Protein AF-A0A6B3I6H7-F1 (afdb_monomer)

Mean predicted aligned error: 5.78 Å

Secondary structure (DSSP, 8-state):
--TT---------S--SS----B--HHHHHHHHTTSPSS--EEEEETTEEEEEETTEEEEEEPBPGGGSPPPPPPPPP-----HHHHHHHHHHH-

Structure (mmCIF, N/CA/C/O backbone):
data_AF-A0A6B3I6H7-F1
#
_entry.id   AF-A0A6B3I6H7-F1
#
loop_
_atom_site.group_PDB
_atom_site.id
_atom_site.type_symbol
_atom_site.label_atom_id
_atom_site.label_alt_id
_atom_site.label_comp_id
_atom_site.label_asym_id
_atom_site.label_entity_id
_atom_site.label_seq_id
_atom_site.pdbx_PDB_ins_code
_atom_site.Cartn_x
_atom_site.Cartn_y
_atom_site.Cartn_z
_atom_site.occupancy
_atom_site.B_iso_or_equiv
_atom_site.auth_seq_id
_atom_site.auth_comp_id
_atom_site.auth_asym_id
_atom_site.auth_atom_id
_atom_site.pdbx_PDB_model_num
ATOM 1 N N . LEU A 1 1 ? -2.892 11.506 -11.313 1.00 50.31 1 LEU A N 1
ATOM 2 C CA . LEU A 1 1 ? -2.683 10.093 -11.680 1.00 50.31 1 LEU A CA 1
ATOM 3 C C . LEU A 1 1 ? -3.063 10.024 -13.132 1.00 50.31 1 LEU A C 1
ATOM 5 O O . LEU A 1 1 ? -4.246 9.999 -13.446 1.00 50.31 1 LEU A O 1
ATOM 9 N N . ASP A 1 2 ? -2.057 10.167 -13.979 1.00 52.28 2 ASP A N 1
ATOM 10 C CA . ASP A 1 2 ? -2.210 10.013 -15.414 1.00 52.28 2 ASP A CA 1
ATOM 11 C C . ASP A 1 2 ? -2.627 8.560 -15.659 1.00 52.28 2 ASP A C 1
ATOM 13 O O . ASP A 1 2 ? -2.023 7.638 -15.108 1.00 52.28 2 ASP A O 1
ATOM 17 N N . TYR A 1 3 ? -3.710 8.353 -16.409 1.00 61.03 3 TYR A N 1
ATOM 18 C CA . TYR A 1 3 ? -4.319 7.043 -16.699 1.00 61.03 3 TYR A CA 1
ATOM 19 C C . TYR A 1 3 ? -3.418 6.119 -17.546 1.00 61.03 3 TYR A C 1
ATOM 21 O O . TYR A 1 3 ? -3.891 5.161 -18.150 1.00 61.03 3 TYR A O 1
ATOM 29 N N . GLU A 1 4 ? -2.124 6.414 -17.610 1.00 71.94 4 GLU A N 1
ATOM 30 C CA . GLU A 1 4 ? -1.135 5.740 -18.441 1.00 71.94 4 GLU A CA 1
ATOM 31 C C . GLU A 1 4 ? -0.427 4.603 -17.697 1.00 71.94 4 GLU A C 1
ATOM 33 O O . GLU A 1 4 ? 0.025 3.650 -18.327 1.00 71.94 4 GLU A O 1
ATOM 38 N N . ALA A 1 5 ? -0.359 4.665 -16.361 1.00 78.06 5 ALA A N 1
ATOM 39 C CA . ALA A 1 5 ? 0.359 3.681 -15.559 1.00 78.06 5 ALA A CA 1
ATOM 40 C C . ALA A 1 5 ? -0.445 3.213 -14.340 1.00 78.06 5 ALA A C 1
ATOM 42 O O . ALA A 1 5 ? -0.9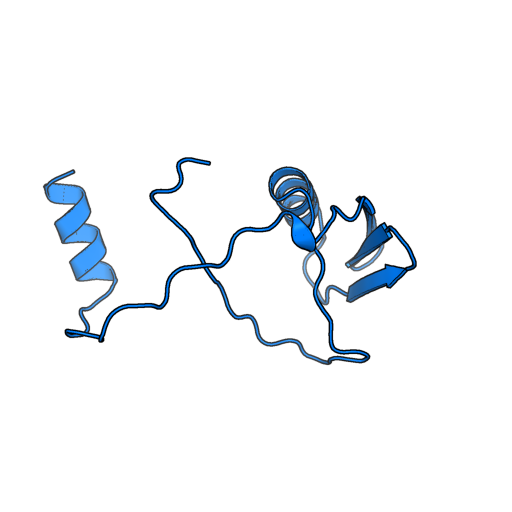59 4.005 -13.549 1.00 78.06 5 ALA A O 1
ATOM 43 N N . SER A 1 6 ? -0.487 1.895 -14.151 1.00 82.25 6 SER A N 1
ATOM 44 C CA . SER A 1 6 ? -1.025 1.248 -12.955 1.00 82.25 6 SER A CA 1
ATOM 45 C C . SER A 1 6 ? -0.012 0.267 -12.382 1.00 82.25 6 SER A C 1
ATOM 47 O O . SER A 1 6 ? 0.605 -0.483 -13.135 1.00 82.25 6 SER A O 1
ATOM 49 N N . ALA A 1 7 ? 0.108 0.225 -11.056 1.00 85.50 7 ALA A N 1
ATOM 50 C CA . ALA A 1 7 ? 0.940 -0.739 -10.349 1.00 85.50 7 ALA A CA 1
ATOM 51 C C . ALA A 1 7 ? 0.075 -1.622 -9.447 1.00 85.50 7 ALA A C 1
ATOM 53 O O . ALA A 1 7 ? -0.851 -1.142 -8.787 1.00 85.50 7 ALA A O 1
ATOM 54 N N . ARG A 1 8 ? 0.405 -2.912 -9.399 1.00 87.31 8 ARG A N 1
ATOM 55 C CA . ARG A 1 8 ? -0.159 -3.877 -8.458 1.00 87.31 8 ARG A CA 1
ATOM 56 C C . ARG A 1 8 ? 0.988 -4.596 -7.767 1.00 87.31 8 ARG A C 1
ATOM 58 O O . ARG A 1 8 ? 1.928 -5.023 -8.427 1.00 87.31 8 ARG A O 1
ATOM 65 N N . ILE A 1 9 ? 0.877 -4.727 -6.453 1.00 90.12 9 ILE A N 1
ATOM 66 C CA . ILE A 1 9 ? 1.811 -5.478 -5.622 1.00 90.12 9 ILE A CA 1
ATOM 67 C C . ILE A 1 9 ? 0.970 -6.485 -4.851 1.00 90.12 9 ILE A C 1
ATOM 69 O O . ILE A 1 9 ? -0.021 -6.105 -4.225 1.00 90.12 9 ILE A O 1
ATOM 73 N N . ASP A 1 10 ? 1.351 -7.753 -4.926 1.00 90.50 10 ASP A N 1
ATOM 74 C CA . ASP A 1 10 ? 0.795 -8.790 -4.071 1.00 90.50 10 ASP A CA 1
ATOM 75 C C . ASP A 1 10 ? 1.775 -9.010 -2.908 1.00 90.50 10 ASP A C 1
ATOM 77 O O . ASP A 1 10 ? 2.989 -9.075 -3.103 1.00 90.50 10 ASP A O 1
ATOM 81 N N . VAL A 1 11 ? 1.244 -9.059 -1.687 1.00 90.38 11 VAL A N 1
ATOM 82 C CA . VAL A 1 11 ? 2.017 -9.234 -0.452 1.00 90.38 11 VAL A CA 1
ATOM 83 C C . VAL A 1 11 ? 1.409 -10.397 0.314 1.00 90.38 11 VAL A C 1
ATOM 85 O O . VAL A 1 11 ? 0.187 -10.469 0.466 1.00 90.38 11 VAL A O 1
ATOM 88 N N . GLU A 1 12 ? 2.251 -11.302 0.804 1.00 91.19 12 GLU A N 1
ATOM 89 C CA . GLU A 1 12 ? 1.799 -12.399 1.653 1.00 91.19 12 GLU A CA 1
ATOM 90 C C . GLU A 1 12 ? 1.383 -11.863 3.027 1.00 91.19 12 GLU A C 1
ATOM 92 O O . GLU A 1 12 ? 2.161 -11.227 3.736 1.00 91.19 12 GLU A O 1
ATOM 97 N N . ALA A 1 13 ? 0.130 -12.115 3.406 1.00 90.06 13 ALA A N 1
ATOM 98 C CA . ALA A 1 13 ? -0.364 -11.811 4.739 1.00 90.06 13 ALA A CA 1
ATOM 99 C C . ALA A 1 13 ? -0.170 -13.032 5.645 1.00 90.06 13 ALA A C 1
ATOM 101 O O . ALA A 1 13 ? -0.605 -14.130 5.300 1.00 90.06 13 ALA A O 1
ATOM 102 N N . ALA A 1 14 ? 0.404 -12.827 6.834 1.00 90.75 14 ALA A N 1
ATOM 103 C CA . ALA A 1 14 ? 0.562 -13.890 7.832 1.00 90.75 14 ALA A CA 1
ATOM 104 C C . ALA A 1 14 ? -0.784 -14.509 8.263 1.00 90.75 14 ALA A C 1
ATOM 106 O O . ALA A 1 14 ? -0.844 -15.674 8.647 1.00 90.75 14 ALA A O 1
ATOM 107 N N . GLY A 1 15 ? -1.876 -13.742 8.177 1.00 93.56 15 GLY A N 1
ATOM 108 C CA . GLY A 1 15 ? -3.228 -14.230 8.412 1.00 93.56 15 GLY A CA 1
ATOM 109 C C . GLY A 1 15 ? -4.290 -13.293 7.843 1.00 93.56 15 GLY A C 1
ATOM 110 O O . GLY A 1 15 ? -4.123 -12.075 7.826 1.00 93.56 15 GLY A O 1
ATOM 111 N N . ILE A 1 16 ? -5.404 -13.869 7.387 1.00 94.62 16 ILE A N 1
ATOM 112 C CA . ILE A 1 16 ? -6.574 -13.128 6.901 1.00 94.62 16 ILE A CA 1
ATOM 113 C C . ILE A 1 16 ? -7.775 -13.554 7.737 1.00 94.62 16 ILE A C 1
ATOM 115 O O . ILE A 1 16 ? -8.302 -14.650 7.564 1.00 94.62 16 ILE A O 1
ATOM 119 N N . LEU A 1 17 ? -8.232 -12.676 8.632 1.00 94.12 17 LEU A N 1
ATOM 120 C CA . LEU A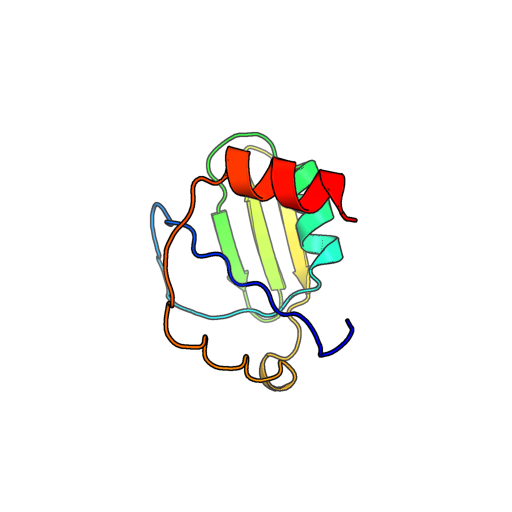 1 17 ? -9.438 -12.943 9.420 1.00 94.12 17 LEU A CA 1
ATOM 121 C C . LEU A 1 17 ? -10.705 -12.811 8.569 1.00 94.12 17 LEU A C 1
ATOM 123 O O . LEU A 1 17 ? -11.635 -13.601 8.713 1.00 94.12 17 LEU A O 1
ATOM 127 N N . ARG A 1 18 ? -10.769 -11.787 7.708 1.00 93.25 18 ARG A N 1
ATOM 128 C CA . ARG A 1 18 ? -11.904 -11.541 6.808 1.00 93.25 18 ARG A CA 1
ATOM 129 C C . ARG A 1 18 ? -11.400 -11.009 5.466 1.00 93.25 18 ARG A C 1
ATOM 131 O O . ARG A 1 18 ? -10.764 -9.955 5.456 1.00 93.25 18 ARG A O 1
ATOM 138 N N . PRO A 1 19 ? -11.677 -11.693 4.343 1.00 93.44 19 PRO A N 1
ATOM 139 C CA . PRO A 1 19 ? -11.322 -11.178 3.028 1.00 93.44 19 PRO A CA 1
ATOM 140 C C . PRO A 1 19 ? -12.173 -9.949 2.688 1.00 93.44 19 PRO A C 1
ATOM 142 O O . PRO A 1 19 ? -13.348 -9.867 3.048 1.00 93.44 19 PRO A O 1
ATOM 145 N N . GLY A 1 20 ? -11.588 -8.994 1.970 1.00 91.88 20 GLY A N 1
ATOM 146 C CA . GLY A 1 20 ? -12.273 -7.763 1.597 1.00 91.88 20 GLY A CA 1
ATOM 147 C C . GLY A 1 20 ? -11.418 -6.849 0.731 1.00 91.88 20 GLY A C 1
ATOM 148 O O . GLY A 1 20 ? -10.285 -7.177 0.379 1.00 91.88 20 GLY A O 1
ATOM 149 N N . LYS A 1 21 ? -11.983 -5.695 0.374 1.00 92.75 21 LYS A N 1
ATOM 150 C CA . LYS A 1 21 ? -11.298 -4.631 -0.367 1.00 92.75 21 LYS A CA 1
ATOM 151 C C . LYS A 1 21 ? -11.601 -3.289 0.282 1.00 92.75 21 LYS A C 1
ATOM 153 O O . LYS A 1 21 ? -12.712 -3.068 0.756 1.00 92.75 21 LYS A O 1
ATOM 158 N N . VAL A 1 22 ? -10.620 -2.396 0.269 1.00 94.44 22 VAL A N 1
ATOM 159 C CA . VAL A 1 22 ? -10.747 -1.036 0.788 1.00 94.44 22 VAL A CA 1
ATOM 160 C C . VAL A 1 22 ? -10.006 -0.079 -0.134 1.00 94.44 22 VAL A C 1
ATOM 162 O O . VAL A 1 22 ? -8.939 -0.415 -0.645 1.00 94.44 22 VAL A O 1
ATOM 165 N N . LEU A 1 23 ? -10.576 1.103 -0.353 1.00 94.62 23 LEU A N 1
ATOM 166 C CA . LEU A 1 23 ? -9.921 2.184 -1.075 1.00 94.62 23 LEU A CA 1
ATOM 167 C C . LEU A 1 23 ? -9.551 3.290 -0.091 1.00 94.62 23 LEU A C 1
ATOM 169 O O . LEU A 1 23 ? -10.385 3.727 0.700 1.00 94.62 23 LEU A O 1
ATOM 173 N N . VAL A 1 24 ? -8.303 3.748 -0.140 1.00 95.25 24 VAL A N 1
ATOM 174 C CA . VAL A 1 24 ? -7.781 4.807 0.731 1.00 95.25 24 VAL A CA 1
ATOM 175 C C . VAL A 1 24 ? -6.889 5.764 -0.053 1.00 95.25 24 VAL A C 1
ATOM 177 O O . VAL A 1 24 ? -6.408 5.447 -1.140 1.00 95.25 24 VAL A O 1
ATOM 180 N N . MET A 1 25 ? -6.628 6.940 0.519 1.00 94.81 25 MET A N 1
ATOM 181 C CA . MET A 1 25 ? -5.664 7.892 -0.035 1.00 94.81 25 MET A CA 1
ATOM 182 C C . MET A 1 25 ? -4.238 7.339 0.073 1.00 94.81 25 MET A C 1
ATOM 184 O O . MET A 1 25 ? -3.648 7.350 1.156 1.00 94.81 25 MET A O 1
ATOM 188 N N . GLY A 1 26 ? -3.665 6.919 -1.059 1.00 93.94 26 GLY A N 1
ATOM 189 C CA . GLY A 1 26 ? -2.341 6.288 -1.115 1.00 93.94 26 GLY A CA 1
ATOM 190 C C . GLY A 1 26 ? -1.227 7.125 -0.481 1.00 93.94 26 GLY A C 1
ATOM 191 O O . GLY A 1 26 ? -0.397 6.584 0.243 1.00 93.94 26 GLY A O 1
ATOM 192 N N . ARG A 1 27 ? -1.252 8.458 -0.645 1.00 94.25 27 ARG A N 1
ATOM 193 C CA . ARG A 1 27 ? -0.255 9.334 -0.008 1.00 94.25 27 ARG A CA 1
ATOM 194 C C . ARG A 1 27 ? -0.294 9.255 1.519 1.00 94.25 27 ARG A C 1
ATOM 196 O O . ARG A 1 27 ? 0.754 9.150 2.141 1.00 94.25 27 ARG A O 1
ATOM 203 N N . ARG A 1 28 ? -1.491 9.256 2.114 1.00 95.38 28 ARG A N 1
ATOM 204 C CA . ARG A 1 28 ? -1.635 9.155 3.573 1.00 95.38 28 ARG A CA 1
ATOM 205 C C . ARG A 1 28 ? -1.220 7.779 4.089 1.00 95.38 28 ARG A C 1
ATOM 207 O O . ARG A 1 28 ? -0.632 7.699 5.158 1.00 95.38 28 ARG A O 1
ATOM 214 N N . LEU A 1 29 ? -1.512 6.716 3.335 1.00 95.94 29 LEU A N 1
ATOM 215 C CA . LEU A 1 29 ? -1.046 5.371 3.676 1.00 95.94 29 LEU A CA 1
ATOM 216 C C . LEU A 1 29 ? 0.487 5.297 3.654 1.00 95.94 29 LEU A C 1
ATOM 218 O O . LEU A 1 29 ? 1.074 4.790 4.599 1.00 95.94 29 LEU A O 1
ATOM 222 N N . LEU A 1 30 ? 1.133 5.870 2.633 1.00 95.38 30 LEU A N 1
ATOM 223 C CA . LEU A 1 30 ? 2.595 5.945 2.559 1.00 95.38 30 LEU A CA 1
ATOM 224 C C . LEU A 1 30 ? 3.194 6.694 3.755 1.00 95.38 30 LEU A C 1
ATOM 226 O O . LEU A 1 30 ? 4.177 6.234 4.331 1.00 95.38 30 LEU A O 1
ATOM 230 N N . ASP A 1 31 ? 2.616 7.837 4.125 1.00 95.50 31 ASP A N 1
ATOM 231 C CA . ASP A 1 31 ? 3.107 8.627 5.256 1.00 95.50 31 ASP A CA 1
ATOM 232 C C . ASP A 1 31 ? 2.991 7.843 6.582 1.00 95.50 31 ASP A C 1
ATOM 234 O O . ASP A 1 31 ? 3.891 7.930 7.412 1.00 95.50 31 ASP A O 1
ATOM 238 N N . ILE A 1 32 ? 1.952 7.010 6.747 1.00 94.94 32 ILE A N 1
ATOM 239 C CA . ILE A 1 32 ? 1.812 6.077 7.881 1.00 94.94 32 ILE A CA 1
ATOM 240 C C . ILE A 1 32 ? 2.875 4.969 7.831 1.00 94.94 32 ILE A 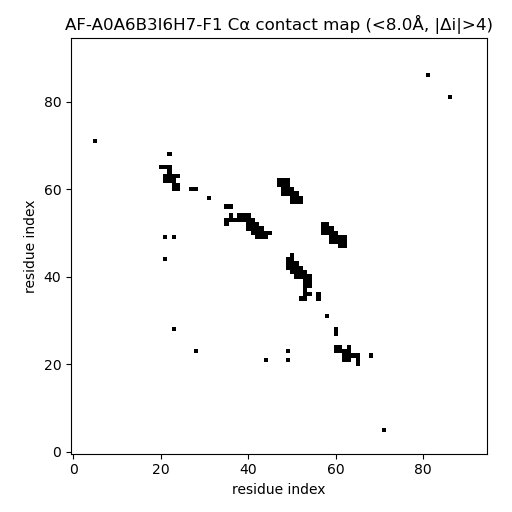C 1
ATOM 242 O O . ILE A 1 32 ? 3.542 4.724 8.833 1.00 94.94 32 ILE A O 1
ATOM 246 N N . CYS A 1 33 ? 3.077 4.324 6.678 1.00 92.81 33 CYS A N 1
ATOM 247 C CA . CYS A 1 33 ? 4.067 3.249 6.533 1.00 92.81 33 CYS A CA 1
ATOM 248 C C . CYS A 1 33 ? 5.498 3.701 6.855 1.00 92.81 33 CYS A C 1
ATOM 250 O O . CYS A 1 33 ? 6.296 2.894 7.308 1.00 92.81 33 CYS A O 1
ATOM 252 N N . LYS A 1 34 ? 5.825 4.981 6.649 1.00 93.94 34 LYS A N 1
ATOM 253 C CA . LYS A 1 34 ? 7.145 5.544 6.976 1.00 93.94 34 LYS A CA 1
ATOM 254 C C . LYS A 1 34 ? 7.402 5.730 8.472 1.00 93.94 34 LYS A C 1
ATOM 256 O O . LYS A 1 34 ? 8.557 5.879 8.853 1.00 93.94 34 LYS A O 1
ATOM 261 N N . VAL A 1 35 ? 6.350 5.817 9.285 1.00 94.31 35 VAL A N 1
ATOM 262 C CA . VAL A 1 35 ? 6.452 6.084 10.732 1.00 94.31 35 VAL A CA 1
ATOM 263 C C . VAL A 1 35 ? 6.048 4.889 11.588 1.00 94.31 35 VAL A C 1
ATOM 265 O O . VAL A 1 35 ? 6.238 4.922 12.801 1.00 94.31 35 VAL A O 1
ATOM 268 N N . LEU A 1 36 ? 5.459 3.857 10.980 1.00 93.44 36 LEU A N 1
ATOM 269 C CA . LEU A 1 36 ? 5.184 2.599 11.658 1.00 93.44 36 LEU A CA 1
ATOM 270 C C . LEU A 1 36 ? 6.508 1.934 12.067 1.00 93.44 36 LEU A C 1
ATOM 272 O O . LEU A 1 36 ? 7.441 1.914 11.264 1.00 93.44 36 LEU A O 1
ATOM 276 N N . PRO A 1 37 ? 6.601 1.404 13.297 1.00 92.00 37 PRO A N 1
ATOM 277 C CA . PRO A 1 37 ? 7.771 0.654 13.725 1.00 92.00 37 PRO A CA 1
ATOM 278 C C . PRO A 1 37 ? 7.874 -0.671 12.969 1.00 92.00 37 PRO A C 1
ATOM 280 O O . PRO A 1 37 ? 6.865 -1.230 12.529 1.00 92.00 37 PRO A O 1
ATOM 283 N N . ASP A 1 38 ? 9.098 -1.183 12.862 1.00 92.19 38 ASP A N 1
ATOM 284 C CA . ASP A 1 38 ? 9.349 -2.497 12.282 1.00 92.19 38 ASP A CA 1
ATOM 285 C C . ASP A 1 38 ? 8.650 -3.587 13.101 1.00 92.19 38 ASP A C 1
ATOM 287 O O . ASP A 1 38 ? 8.740 -3.626 14.330 1.00 92.19 38 ASP A O 1
ATOM 291 N N . GLY A 1 39 ? 7.965 -4.496 12.412 1.00 91.25 39 GLY A N 1
ATOM 292 C CA . GLY A 1 39 ? 7.272 -5.612 13.042 1.00 91.25 39 GLY A CA 1
ATOM 293 C C . GLY A 1 39 ? 5.958 -5.969 12.352 1.00 91.25 39 GLY A C 1
ATOM 294 O O . GLY A 1 39 ? 5.676 -5.499 11.246 1.00 91.25 39 GLY A O 1
ATOM 295 N N . PRO A 1 40 ? 5.148 -6.834 12.985 1.00 92.38 40 PRO A N 1
ATOM 296 C CA . PRO A 1 40 ? 3.835 -7.197 12.477 1.00 92.38 40 PRO A CA 1
ATOM 297 C C . PRO A 1 40 ? 2.919 -5.975 12.377 1.00 92.38 40 PRO A C 1
ATOM 299 O O . PRO A 1 40 ? 2.794 -5.197 13.323 1.00 92.38 40 PRO A O 1
ATOM 302 N N . VAL A 1 41 ? 2.249 -5.844 11.234 1.00 94.88 41 VAL A N 1
ATOM 303 C CA . VAL A 1 41 ? 1.260 -4.794 10.988 1.00 94.88 41 VAL A CA 1
ATOM 304 C C . VAL A 1 41 ? -0.119 -5.423 10.863 1.00 94.88 41 VAL A C 1
ATOM 306 O O . VAL A 1 41 ? -0.335 -6.329 10.058 1.00 94.88 41 VAL A O 1
ATOM 309 N N . GLU A 1 42 ? -1.069 -4.910 11.636 1.00 94.94 42 GLU A N 1
ATOM 310 C CA . GLU A 1 42 ? -2.470 -5.305 11.579 1.00 94.94 42 GLU A CA 1
ATOM 311 C C . GLU A 1 42 ? -3.300 -4.269 10.823 1.00 94.94 42 GLU A C 1
ATOM 313 O O . GLU A 1 42 ? -3.257 -3.068 11.101 1.00 94.94 42 GLU A O 1
ATOM 318 N N . CYS A 1 43 ? -4.111 -4.758 9.890 1.00 95.50 43 CYS A N 1
ATOM 319 C CA . CYS A 1 43 ? -4.987 -3.951 9.054 1.00 95.50 43 CYS A CA 1
ATOM 320 C C . CYS A 1 43 ? -6.444 -4.355 9.296 1.00 95.50 43 CYS A C 1
ATOM 322 O O . CYS A 1 43 ? -6.799 -5.525 9.145 1.00 95.50 43 CYS A O 1
ATOM 324 N N . ALA A 1 44 ? -7.304 -3.393 9.628 1.00 96.12 44 ALA A N 1
ATOM 325 C CA . ALA A 1 44 ? -8.720 -3.647 9.901 1.00 96.12 44 ALA A CA 1
ATOM 326 C C . ALA A 1 44 ? -9.619 -2.559 9.308 1.00 96.12 44 ALA A C 1
ATOM 328 O O . ALA A 1 44 ? -9.250 -1.388 9.262 1.00 96.12 44 ALA A O 1
ATOM 329 N N . VAL A 1 45 ? -10.825 -2.936 8.879 1.00 96.12 45 VAL A N 1
ATOM 330 C CA . VAL A 1 45 ? -11.860 -1.993 8.431 1.00 96.12 45 VAL A CA 1
ATOM 331 C C . VAL A 1 45 ? -13.041 -2.064 9.387 1.00 96.12 45 VAL A C 1
ATOM 333 O O . VAL A 1 45 ? -13.628 -3.128 9.581 1.00 96.12 45 VAL A O 1
ATOM 336 N N . GLU A 1 46 ? -13.405 -0.916 9.950 1.00 90.75 46 GLU A N 1
ATOM 337 C CA . GLU A 1 46 ? -14.547 -0.744 10.846 1.00 90.75 46 GLU A CA 1
ATOM 338 C C . GLU A 1 46 ? -15.418 0.398 10.306 1.00 90.75 46 GLU A C 1
ATOM 340 O O . GLU A 1 46 ? -15.058 1.576 10.374 1.00 90.75 46 GLU A O 1
ATOM 345 N N . GLY A 1 47 ? -16.559 0.047 9.705 1.00 88.44 47 GLY A N 1
ATOM 346 C CA . GLY A 1 47 ? -17.444 1.012 9.051 1.00 88.44 47 GLY A CA 1
ATOM 347 C C . GLY A 1 47 ? -16.736 1.764 7.920 1.00 88.44 47 GLY A C 1
ATOM 348 O O . GLY A 1 47 ? -16.302 1.164 6.941 1.00 88.44 47 GLY A O 1
ATOM 349 N N . SER A 1 48 ? -16.615 3.084 8.058 1.00 91.88 48 SER A N 1
ATOM 350 C CA . SER A 1 48 ? -15.970 3.971 7.080 1.00 91.88 48 SER A CA 1
ATOM 351 C C . SER A 1 48 ? -14.495 4.263 7.385 1.00 91.88 48 SER A C 1
ATOM 353 O O . SER A 1 48 ? -13.918 5.190 6.802 1.00 91.88 48 SER A O 1
ATOM 355 N N . ARG A 1 49 ? -13.876 3.521 8.313 1.00 95.00 49 ARG A N 1
ATOM 356 C CA . ARG A 1 49 ? -12.493 3.747 8.739 1.00 95.00 49 ARG A CA 1
ATOM 357 C C . ARG A 1 49 ? -11.629 2.509 8.538 1.00 95.00 49 ARG A C 1
ATOM 359 O O . ARG A 1 49 ? -11.937 1.431 9.037 1.00 95.00 49 ARG A O 1
ATOM 366 N N . PHE A 1 50 ? -10.517 2.695 7.836 1.00 97.12 50 PHE A N 1
ATOM 367 C CA . PHE A 1 50 ? -9.436 1.724 7.733 1.00 97.12 50 PHE A CA 1
ATOM 368 C C . PHE A 1 50 ? -8.383 2.036 8.789 1.00 97.12 50 PHE A C 1
ATOM 370 O O . PHE A 1 50 ? -7.947 3.177 8.902 1.00 97.12 50 PHE A O 1
ATOM 377 N N . THR A 1 51 ? -7.985 1.045 9.568 1.00 96.75 51 THR A N 1
ATOM 378 C CA . THR A 1 51 ? -7.009 1.168 10.646 1.00 96.75 51 THR A CA 1
ATOM 379 C C . THR A 1 51 ? -5.770 0.362 10.295 1.00 96.75 51 THR A C 1
ATOM 381 O O . THR A 1 51 ? -5.894 -0.778 9.851 1.00 96.75 51 THR A O 1
ATOM 384 N N . VAL A 1 52 ? -4.600 0.951 10.541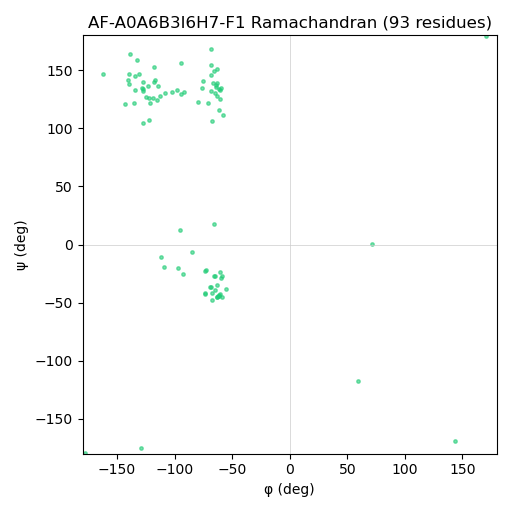 1.00 96.69 52 VAL A N 1
ATOM 385 C CA . VAL A 1 52 ? -3.294 0.293 10.449 1.00 96.69 52 VAL A CA 1
ATOM 386 C C . VAL A 1 52 ? -2.622 0.402 11.814 1.00 96.69 52 VAL A C 1
ATOM 388 O O . VAL A 1 52 ? -2.453 1.514 12.326 1.00 96.69 52 VAL A O 1
ATOM 391 N N . SER A 1 53 ? -2.275 -0.735 12.407 1.00 95.69 53 SER A N 1
ATOM 392 C CA . SER A 1 53 ? -1.668 -0.818 13.737 1.00 95.69 53 SER A CA 1
ATOM 393 C C . SER A 1 53 ? -0.336 -1.557 13.666 1.00 95.69 53 SER A C 1
ATOM 395 O O . SER A 1 53 ? -0.245 -2.588 13.011 1.00 95.69 53 SER A O 1
ATOM 397 N N . GLY A 1 54 ? 0.671 -1.040 14.358 1.00 93.69 54 GLY A N 1
ATOM 398 C CA . GLY A 1 54 ? 1.933 -1.717 14.651 1.00 93.69 54 GLY A CA 1
ATOM 399 C C . GLY A 1 54 ? 2.224 -1.621 16.147 1.00 93.69 54 GLY A C 1
ATOM 400 O O . GLY A 1 54 ? 1.399 -1.107 16.908 1.00 93.69 54 GLY A O 1
ATOM 401 N N . ASP A 1 55 ? 3.391 -2.091 16.577 1.00 89.88 55 ASP A N 1
ATOM 402 C CA . ASP A 1 55 ? 3.750 -2.096 17.998 1.00 89.88 55 ASP A CA 1
ATOM 403 C C . ASP A 1 55 ? 3.707 -0.676 18.603 1.00 89.88 55 ASP A C 1
ATOM 405 O O . ASP A 1 55 ? 4.459 0.215 18.222 1.00 89.88 55 ASP A O 1
ATOM 409 N N . GLY A 1 56 ? 2.751 -0.422 19.499 1.00 87.75 56 GLY A N 1
ATOM 410 C CA . GLY A 1 56 ? 2.557 0.882 20.145 1.00 87.75 56 GLY A CA 1
ATOM 411 C C . GLY A 1 56 ? 2.008 2.019 19.265 1.00 87.75 56 GLY A C 1
ATOM 412 O O . GLY A 1 56 ? 1.796 3.118 19.783 1.00 87.75 56 GLY A O 1
ATOM 413 N N . ALA A 1 57 ? 1.723 1.795 17.977 1.00 93.38 57 ALA A N 1
ATOM 414 C CA . ALA A 1 57 ? 1.234 2.832 17.063 1.00 93.38 57 ALA A CA 1
ATOM 415 C C . ALA A 1 57 ? -0.048 2.403 16.338 1.00 93.38 57 ALA A C 1
ATOM 417 O O . ALA A 1 57 ? -0.125 1.321 15.764 1.00 93.38 57 ALA A O 1
ATOM 418 N N . ARG A 1 58 ? -1.062 3.277 16.319 1.00 94.62 58 ARG A N 1
ATOM 419 C CA . ARG A 1 58 ? -2.337 3.027 15.632 1.00 94.62 58 ARG A CA 1
ATOM 420 C C . ARG A 1 58 ? -2.778 4.248 14.846 1.00 94.62 58 ARG A C 1
ATOM 422 O O . ARG A 1 58 ? -3.021 5.315 15.408 1.00 94.62 58 ARG A O 1
ATOM 429 N N . PHE A 1 59 ? -2.956 4.065 13.547 1.00 96.19 59 PHE A N 1
ATOM 430 C CA . PHE A 1 59 ? -3.393 5.103 12.624 1.00 96.19 59 PHE A CA 1
ATOM 431 C C . PHE A 1 59 ? -4.725 4.724 11.996 1.00 96.19 59 PHE A C 1
ATOM 433 O O . PHE A 1 59 ? -5.044 3.547 11.846 1.00 96.19 59 PHE A O 1
ATOM 440 N N . GLY A 1 60 ? -5.510 5.722 11.595 1.00 95.38 60 GLY A N 1
ATOM 441 C CA . GLY A 1 60 ? -6.750 5.458 10.880 1.00 95.38 60 GLY A CA 1
ATOM 442 C C . GLY A 1 60 ? -6.992 6.426 9.736 1.00 95.38 60 GLY A C 1
ATOM 443 O O . GLY A 1 60 ? -6.802 7.633 9.871 1.00 95.38 60 GLY A O 1
ATOM 444 N N . LEU A 1 61 ? -7.459 5.863 8.631 1.00 96.50 61 LEU A N 1
ATOM 445 C CA . LEU A 1 61 ? -7.691 6.478 7.338 1.00 96.50 61 LEU A CA 1
ATOM 446 C C . LEU A 1 61 ? -9.180 6.413 6.995 1.00 96.50 61 LEU A C 1
ATOM 448 O O . LE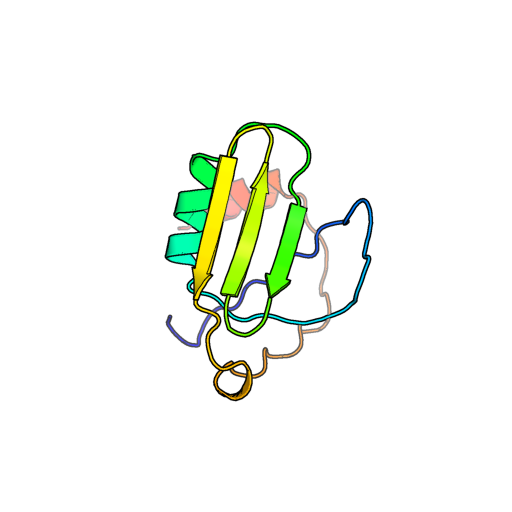U A 1 61 ? -9.848 5.411 7.249 1.00 96.50 61 LEU A O 1
ATOM 452 N N . SER A 1 62 ? -9.697 7.476 6.388 1.00 95.62 62 SER A N 1
ATOM 453 C CA . SER A 1 62 ? -11.037 7.459 5.802 1.00 95.62 62 SER A CA 1
ATOM 454 C C . SER A 1 62 ? -11.060 6.531 4.592 1.00 95.62 62 SER A C 1
ATOM 456 O O . SER A 1 62 ? -10.190 6.625 3.721 1.00 95.62 62 SER A O 1
ATOM 458 N N . VAL A 1 63 ? -12.063 5.658 4.545 1.00 95.56 63 VAL A N 1
ATOM 459 C CA . VAL A 1 63 ? -12.339 4.816 3.380 1.00 95.56 63 VAL A CA 1
ATOM 460 C C . VAL A 1 63 ? -13.014 5.661 2.304 1.00 95.56 63 VAL A C 1
ATOM 462 O O . VAL A 1 63 ? -13.926 6.437 2.593 1.00 95.56 63 VAL A O 1
ATOM 465 N N . LEU A 1 64 ? -12.550 5.516 1.069 1.00 93.94 64 LEU A N 1
ATOM 466 C CA . LEU A 1 64 ? -13.137 6.130 -0.115 1.00 93.94 64 LEU A CA 1
ATOM 467 C C . LEU A 1 64 ? -14.115 5.152 -0.789 1.00 93.94 64 LEU A C 1
ATOM 469 O O . LEU A 1 64 ? -13.965 3.936 -0.627 1.00 93.94 64 LEU A O 1
ATOM 473 N N . PRO A 1 65 ? -15.098 5.643 -1.564 1.00 91.88 65 PRO A N 1
ATOM 474 C CA . PRO A 1 65 ? -16.017 4.774 -2.287 1.00 91.88 65 PRO A CA 1
ATOM 475 C C . PRO A 1 65 ? -15.261 3.905 -3.295 1.00 91.88 65 PRO A C 1
ATOM 477 O O . PRO A 1 65 ? -14.668 4.396 -4.250 1.00 91.88 65 PRO A O 1
ATOM 480 N N . LEU A 1 66 ? -15.287 2.586 -3.095 1.00 88.19 66 LEU A N 1
ATOM 481 C CA . LEU A 1 66 ? -14.605 1.649 -3.991 1.00 88.19 66 LEU A CA 1
ATOM 482 C C . LEU A 1 66 ? -15.202 1.656 -5.408 1.00 88.19 66 LEU A C 1
ATOM 484 O O . LEU A 1 66 ? -14.493 1.357 -6.361 1.00 88.19 66 LEU A O 1
ATOM 488 N N . ALA A 1 67 ? -16.486 2.006 -5.539 1.00 86.31 67 ALA A N 1
ATOM 489 C CA . ALA A 1 67 ? -17.179 2.108 -6.823 1.00 86.31 67 ALA A CA 1
ATOM 490 C C . ALA A 1 67 ? -16.544 3.142 -7.768 1.00 86.31 6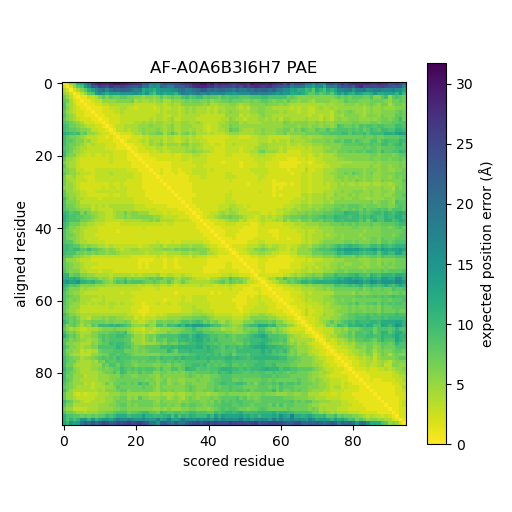7 ALA A C 1
ATOM 492 O O . ALA A 1 67 ? -16.673 3.007 -8.981 1.00 86.31 67 ALA A O 1
ATOM 493 N N . ASP A 1 68 ? -15.821 4.120 -7.215 1.00 79.56 68 ASP A N 1
ATOM 494 C CA . ASP A 1 68 ? -15.141 5.161 -7.985 1.00 79.56 68 ASP A CA 1
ATOM 495 C C . ASP A 1 68 ? -13.750 4.710 -8.465 1.00 79.56 68 ASP A C 1
ATOM 497 O O . ASP A 1 68 ? -13.089 5.425 -9.220 1.00 79.56 68 ASP A O 1
ATOM 501 N N . TYR A 1 69 ? -13.270 3.535 -8.031 1.00 84.44 69 TYR A N 1
ATOM 502 C CA . TYR A 1 69 ? -11.973 3.024 -8.458 1.00 84.44 69 TYR A CA 1
ATOM 503 C C . TYR A 1 69 ? -12.073 2.399 -9.855 1.00 84.44 69 TYR A C 1
ATOM 505 O O . TYR A 1 69 ? -12.848 1.456 -10.048 1.00 84.44 69 TYR A O 1
ATOM 513 N N . PRO A 1 70 ? -11.280 2.871 -10.833 1.00 85.25 70 PRO A N 1
ATOM 514 C CA . PRO A 1 70 ? -11.344 2.351 -12.188 1.00 85.25 70 PRO A CA 1
ATOM 515 C C . PRO A 1 70 ? -10.887 0.890 -12.244 1.00 85.25 70 PRO A C 1
ATOM 517 O O . PRO A 1 70 ? -10.016 0.449 -11.490 1.00 85.25 70 PRO A O 1
ATOM 520 N N . ALA A 1 71 ? -11.457 0.134 -13.182 1.00 82.00 71 ALA A N 1
ATOM 521 C CA . ALA A 1 71 ? -10.971 -1.203 -13.479 1.00 82.00 71 ALA A CA 1
ATOM 522 C C . ALA A 1 71 ? -9.547 -1.119 -14.046 1.00 82.00 71 ALA A C 1
ATOM 524 O O . ALA A 1 71 ? -9.279 -0.350 -14.968 1.00 82.00 71 ALA A O 1
ATOM 525 N N . LEU A 1 72 ? -8.640 -1.923 -13.493 1.00 81.00 72 LEU A N 1
ATOM 526 C CA . LEU A 1 72 ? -7.279 -2.023 -14.008 1.00 81.00 72 LEU A CA 1
ATOM 527 C C . LEU A 1 72 ? -7.271 -2.840 -15.308 1.00 81.00 72 LEU A C 1
ATOM 529 O O . LEU A 1 72 ? -7.983 -3.848 -15.386 1.00 81.00 72 LEU A O 1
ATOM 533 N N . PRO A 1 73 ? -6.473 -2.444 -16.316 1.00 82.69 73 PRO A N 1
ATOM 534 C CA . PRO A 1 73 ? -6.326 -3.232 -17.530 1.00 82.69 73 PRO A CA 1
ATOM 535 C C . PRO A 1 73 ? -5.706 -4.598 -17.212 1.00 82.69 73 PRO A C 1
ATOM 537 O O . PRO A 1 73 ? -4.925 -4.753 -16.271 1.00 82.69 73 PRO A O 1
ATOM 540 N N . SER A 1 74 ? -6.042 -5.607 -18.016 1.00 83.81 74 SER A N 1
ATOM 541 C CA . SER A 1 74 ? -5.376 -6.906 -17.948 1.00 83.81 74 SER A CA 1
ATOM 54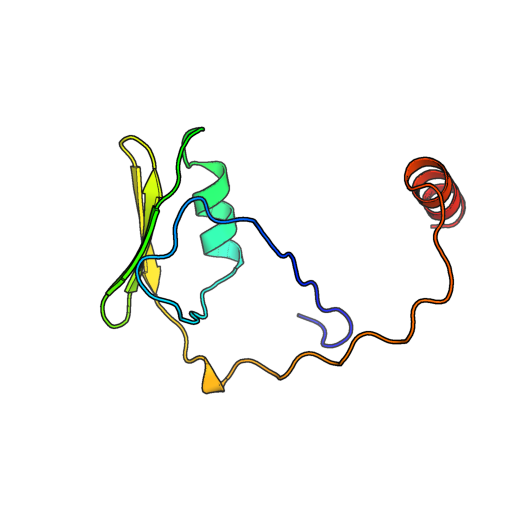2 C C . SER A 1 74 ? -3.920 -6.778 -18.386 1.00 83.81 74 SER A C 1
ATOM 544 O O . SER A 1 74 ? -3.632 -6.114 -19.384 1.00 83.81 74 SER A O 1
ATOM 546 N N . LEU A 1 75 ? -3.014 -7.465 -17.690 1.00 85.19 75 LEU A N 1
ATOM 547 C CA . LEU A 1 75 ? -1.624 -7.555 -18.123 1.00 85.19 75 LEU A CA 1
ATOM 548 C C . LEU A 1 75 ? -1.533 -8.270 -19.483 1.00 85.19 75 LEU A C 1
ATOM 550 O O . LEU A 1 75 ? -2.237 -9.263 -19.699 1.00 85.19 75 LEU A O 1
ATOM 554 N N . PRO A 1 76 ? -0.679 -7.787 -20.402 1.00 88.62 76 PRO A N 1
ATOM 555 C CA . PRO A 1 76 ? -0.431 -8.466 -21.664 1.00 88.62 76 PRO A CA 1
ATOM 556 C C . PRO A 1 76 ? 0.308 -9.791 -21.435 1.00 88.62 76 PRO A C 1
ATOM 558 O O . PRO A 1 76 ? 0.837 -10.068 -20.358 1.00 88.62 76 PRO A O 1
ATOM 561 N N . GLN A 1 77 ? 0.379 -10.612 -22.482 1.00 92.88 77 GLN A N 1
ATOM 562 C CA . GLN A 1 77 ? 1.145 -11.853 -22.449 1.00 92.88 77 GLN A CA 1
ATOM 563 C C . GLN A 1 77 ? 2.630 -11.579 -22.163 1.00 92.88 77 GLN A C 1
ATOM 565 O O . GLN A 1 77 ? 3.246 -10.722 -22.800 1.00 92.88 77 GLN A O 1
ATOM 570 N N . VAL A 1 78 ? 3.219 -12.364 -21.257 1.00 93.75 78 VAL A N 1
ATOM 571 C CA . VAL A 1 78 ? 4.660 -12.336 -20.975 1.00 93.75 78 VAL A CA 1
ATOM 572 C C . VAL A 1 78 ? 5.439 -12.697 -22.241 1.00 93.75 78 VAL A C 1
ATOM 574 O O . VAL A 1 78 ? 5.201 -13.737 -22.855 1.00 93.75 78 VAL A O 1
ATOM 577 N N . ARG A 1 79 ? 6.373 -11.826 -22.636 1.00 94.81 79 ARG A N 1
ATOM 578 C CA . ARG A 1 79 ? 7.209 -11.997 -23.838 1.00 94.81 79 ARG A CA 1
ATOM 579 C C . ARG A 1 79 ? 8.582 -12.596 -23.537 1.00 94.81 79 ARG A C 1
ATOM 581 O O . ARG A 1 79 ? 9.211 -13.133 -24.439 1.00 94.81 79 ARG A O 1
ATOM 588 N N . GLY A 1 80 ? 9.033 -12.502 -22.292 1.00 94.69 80 GLY A N 1
ATOM 589 C CA . GLY A 1 80 ? 10.327 -12.991 -21.837 1.00 94.69 80 GLY A CA 1
ATOM 590 C C . GLY A 1 80 ? 10.625 -12.512 -20.421 1.00 94.69 80 GLY A C 1
ATOM 591 O O . GLY A 1 80 ? 9.824 -11.793 -19.822 1.00 94.69 80 GLY A O 1
ATOM 592 N N . ALA A 1 81 ? 11.782 -12.917 -19.912 1.00 95.69 81 ALA A N 1
ATOM 593 C CA . ALA A 1 81 ? 12.343 -12.458 -18.651 1.00 95.69 81 ALA A CA 1
ATOM 594 C C . ALA A 1 81 ? 13.800 -12.048 -18.888 1.00 95.69 81 ALA A C 1
ATOM 596 O O . ALA A 1 81 ? 14.475 -12.625 -19.741 1.00 95.69 81 ALA A O 1
ATOM 597 N N . VAL A 1 82 ? 14.255 -11.046 -18.147 1.00 96.25 82 VAL A N 1
ATOM 598 C CA . VAL A 1 82 ? 15.623 -10.520 -18.190 1.00 96.25 82 VAL A CA 1
ATOM 599 C C . VAL A 1 82 ? 16.138 -10.377 -16.766 1.00 96.25 82 VAL A C 1
ATOM 601 O O . VAL A 1 82 ? 15.338 -10.307 -15.828 1.00 96.25 82 VAL A O 1
ATOM 604 N N . ASP A 1 83 ? 17.459 -10.339 -16.604 1.00 97.62 83 ASP A N 1
ATOM 605 C CA . ASP A 1 83 ? 18.055 -10.019 -15.313 1.00 97.62 83 ASP A CA 1
ATOM 606 C C . ASP A 1 83 ? 17.704 -8.579 -14.902 1.00 97.62 83 ASP A C 1
ATOM 608 O O . ASP A 1 83 ? 17.718 -7.650 -15.716 1.00 97.62 83 ASP A O 1
ATOM 612 N N . ALA A 1 84 ? 17.352 -8.399 -13.629 1.00 95.50 84 ALA A N 1
ATOM 613 C CA . ALA A 1 84 ? 16.873 -7.119 -13.122 1.00 95.50 84 ALA A CA 1
ATOM 614 C C . ALA A 1 84 ? 17.979 -6.054 -13.084 1.00 95.50 84 ALA A C 1
ATOM 616 O O . ALA A 1 84 ? 17.702 -4.884 -13.358 1.00 95.50 84 ALA A O 1
ATOM 617 N N . ALA A 1 85 ? 19.214 -6.441 -12.754 1.00 96.19 85 ALA A N 1
ATOM 618 C CA . ALA A 1 85 ? 20.335 -5.513 -12.678 1.00 96.19 85 ALA A CA 1
ATOM 619 C C . ALA A 1 85 ? 20.784 -5.092 -14.081 1.00 96.19 85 ALA A C 1
ATOM 621 O O . ALA A 1 85 ? 20.993 -3.901 -14.320 1.00 96.19 85 ALA A O 1
ATOM 622 N N . GLU A 1 86 ? 20.854 -6.038 -15.021 1.00 96.06 86 GLU A N 1
ATOM 623 C CA . GLU A 1 86 ? 21.154 -5.736 -16.425 1.00 96.06 86 GLU A CA 1
ATOM 624 C C . GLU A 1 86 ? 20.097 -4.817 -17.048 1.00 96.06 86 GLU A C 1
ATOM 626 O O . GLU A 1 86 ? 20.441 -3.828 -17.697 1.00 96.06 86 GLU A O 1
ATOM 631 N N . PHE A 1 87 ? 18.809 -5.087 -16.805 1.00 94.81 87 PHE A N 1
ATOM 632 C CA . PHE A 1 87 ? 17.725 -4.239 -17.300 1.00 94.81 87 PHE A CA 1
ATOM 633 C C . PHE A 1 87 ? 17.787 -2.825 -16.713 1.00 94.81 87 PHE A C 1
ATOM 635 O O . PHE A 1 87 ? 17.675 -1.849 -17.455 1.00 94.81 87 PHE A O 1
ATOM 642 N N . ALA A 1 88 ? 18.006 -2.699 -15.400 1.00 95.19 88 ALA A N 1
ATOM 643 C CA . ALA A 1 88 ? 18.134 -1.399 -14.748 1.00 95.19 88 ALA A CA 1
ATOM 644 C C . ALA A 1 88 ? 19.318 -0.589 -15.302 1.00 95.19 88 ALA A C 1
ATOM 646 O O . ALA A 1 88 ? 19.164 0.604 -15.570 1.00 95.19 88 ALA A O 1
ATOM 647 N N . ALA A 1 89 ? 20.470 -1.233 -15.520 1.00 95.19 89 ALA A N 1
ATOM 648 C CA . ALA A 1 89 ? 21.642 -0.594 -16.1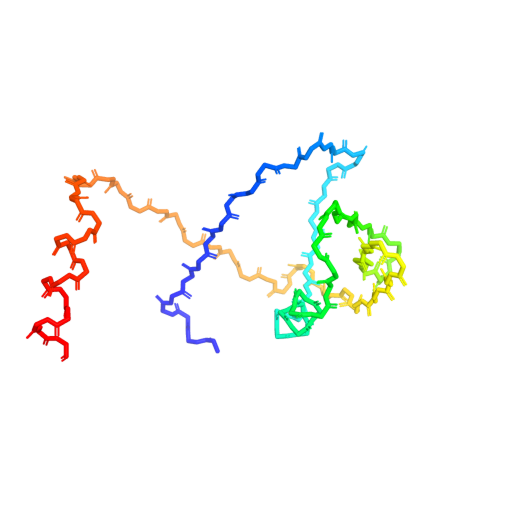15 1.00 95.19 89 ALA A CA 1
ATOM 649 C C . ALA A 1 89 ? 21.374 -0.131 -17.557 1.00 95.19 89 ALA A C 1
ATOM 651 O O . ALA A 1 89 ? 21.688 1.006 -17.900 1.00 95.19 89 ALA A O 1
ATOM 652 N N . ALA A 1 90 ? 20.741 -0.974 -18.376 1.00 94.75 90 ALA A N 1
ATOM 653 C CA . ALA A 1 90 ? 20.423 -0.648 -19.765 1.00 94.75 90 ALA A CA 1
ATOM 654 C C . ALA A 1 90 ? 19.417 0.510 -19.892 1.00 94.75 90 ALA A C 1
ATOM 656 O O . ALA A 1 90 ? 19.561 1.356 -20.770 1.00 94.75 90 ALA A O 1
ATOM 657 N N . VAL A 1 91 ? 18.407 0.573 -19.016 1.00 95.12 91 VAL A N 1
ATOM 658 C CA . VAL A 1 91 ? 17.442 1.686 -18.995 1.00 95.12 91 VAL A CA 1
ATOM 659 C C . VAL A 1 91 ? 18.118 2.990 -18.568 1.00 95.12 91 VAL A C 1
ATOM 661 O O . VAL A 1 91 ? 17.857 4.026 -19.172 1.00 95.12 91 VAL A O 1
ATOM 664 N N . ALA A 1 92 ? 18.993 2.948 -17.559 1.00 93.56 92 ALA A N 1
ATOM 665 C CA . ALA A 1 92 ? 19.686 4.134 -17.054 1.00 93.56 92 ALA A CA 1
ATOM 666 C C . ALA A 1 92 ? 20.662 4.758 -18.067 1.00 93.56 92 ALA A C 1
ATOM 668 O O . ALA A 1 92 ? 20.909 5.956 -17.995 1.00 93.56 92 ALA A O 1
ATOM 669 N N . ASP A 1 93 ? 21.207 3.967 -18.993 1.00 91.00 93 ASP A N 1
ATOM 670 C CA . ASP A 1 93 ? 22.117 4.447 -20.042 1.00 91.00 93 ASP A CA 1
ATOM 671 C C . ASP A 1 93 ? 21.395 5.240 -21.155 1.00 91.00 93 ASP A C 1
ATOM 673 O O . ASP A 1 93 ? 22.006 6.050 -21.847 1.00 91.00 93 ASP A O 1
ATOM 677 N N . VAL A 1 94 ? 20.085 5.020 -21.334 1.00 88.81 94 VAL A N 1
ATOM 678 C CA . VAL A 1 94 ? 19.289 5.587 -22.443 1.00 88.81 94 VAL A CA 1
ATOM 679 C C . VAL A 1 94 ? 18.303 6.676 -21.986 1.00 88.81 94 VAL A C 1
ATOM 681 O O . VAL A 1 94 ? 17.828 7.449 -22.822 1.00 88.81 94 VAL A O 1
ATOM 684 N N . ALA A 1 95 ? 17.966 6.717 -20.693 1.00 59.38 95 ALA A N 1
ATOM 685 C CA . ALA A 1 95 ? 16.970 7.623 -20.110 1.00 59.38 95 ALA A CA 1
ATOM 686 C C . ALA A 1 95 ? 17.475 9.055 -19.868 1.00 59.38 95 ALA A C 1
ATOM 688 O O . ALA A 1 95 ? 18.672 9.243 -19.558 1.00 59.38 95 ALA A O 1
#

Nearest PDB structures (foldseek):
  5agu-assembly1_B  TM=9.739E-01  e=8.325E-05  Mycobacterium tuberculosis H37Rv
  3p16-assembly1_B  TM=9.491E-01  e=8.325E-05  Mycobacterium tuberculosis H37Rv
  6fvo-assembly2_D  TM=9.587E-01  e=9.422E-05  Mycobacterium tuberculosis CDC1551
  6dly-assembly1_B  TM=9.411E-01  e=1.645E-04  Mycobacterium marinum M
  5frq-assembly1_A  TM=9.071E-01  e=2.638E-02  Helicobacter pylori 26695

Sequence (95 aa):
LDYEASARIDVEAAGILRPGKVLVMGRRLLDICKVLPDGPVECAVEGSRFTVSGDGARFGLSVLPLADYPALPSLPQVRGAVDAAEFAAAVADVA

pLDDT: mean 90.47, std 8.72, range [50.31, 97.62]

Foldseek 3Di:
DPPPDDDDDDDDDPDDPDDDDFDFDPVVVVVVVVPADPDDWDWDDDPQWIWIDHDVDIDITGTDPPVPPDDDDDDDDDPDDDDPVVVVVVVVVPD

Radius of gyration: 17.53 Å; Cα contacts (8 Å, |Δi|>4): 73; chains: 1; bounding box: 40×24×44 Å

Solvent-accessible surface area (backbone atoms only — not comparable to full-atom values): 6613 Å² total; per-residue (Å²): 132,69,9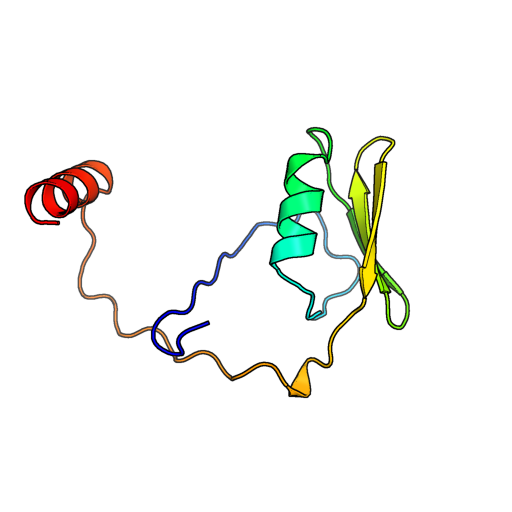4,84,70,86,87,85,82,90,77,90,69,98,70,78,94,70,90,83,87,85,34,63,61,63,70,60,53,51,60,48,64,74,69,52,57,92,72,73,71,49,77,49,78,59,92,64,34,36,34,47,33,31,80,98,44,77,48,77,43,64,51,47,71,58,87,78,57,77,83,76,80,80,82,76,82,87,87,80,88,76,60,69,67,62,50,52,53,58,50,62,75,74,106